Protein AF-A0AAQ3WBQ6-F1 (afdb_monomer)

Structure (mmCIF, N/CA/C/O backbone):
data_AF-A0AAQ3WBQ6-F1
#
_entry.id   AF-A0AAQ3WBQ6-F1
#
loop_
_atom_site.group_PDB
_atom_site.id
_atom_site.type_symbol
_atom_site.label_atom_id
_atom_site.label_alt_id
_atom_site.label_comp_id
_atom_site.label_asym_id
_atom_site.label_entity_id
_atom_site.label_seq_id
_atom_site.pdbx_PDB_ins_code
_atom_site.Cartn_x
_atom_site.Cartn_y
_atom_site.Cartn_z
_atom_site.occupancy
_atom_site.B_iso_or_equiv
_atom_site.auth_seq_id
_atom_site.auth_comp_id
_atom_site.auth_asym_id
_atom_site.auth_atom_id
_atom_site.pdbx_PDB_model_num
ATOM 1 N N . MET A 1 1 ? -18.215 -1.543 2.641 1.00 94.50 1 MET A N 1
ATOM 2 C CA . MET A 1 1 ? -16.820 -1.074 2.636 1.00 94.50 1 MET A CA 1
ATOM 3 C C . MET A 1 1 ? -16.437 -0.696 1.223 1.00 94.50 1 MET A C 1
ATOM 5 O O . MET A 1 1 ? -16.641 -1.504 0.329 1.00 94.50 1 MET A O 1
ATOM 9 N N . ASN A 1 2 ? -15.924 0.516 1.042 1.00 97.50 2 ASN A N 1
ATOM 10 C CA . ASN A 1 2 ? -15.452 1.061 -0.228 1.00 97.50 2 ASN A CA 1
ATOM 11 C C . ASN A 1 2 ? -14.011 1.545 -0.044 1.00 97.50 2 ASN A C 1
ATOM 13 O O . ASN A 1 2 ? -13.658 1.984 1.051 1.00 97.50 2 ASN A O 1
ATOM 17 N N . ILE A 1 3 ? -13.205 1.480 -1.102 1.00 97.50 3 ILE A N 1
ATOM 18 C CA . ILE A 1 3 ? -11.826 1.974 -1.102 1.00 97.50 3 ILE A CA 1
ATOM 19 C C . ILE A 1 3 ? -11.688 2.978 -2.243 1.00 97.50 3 ILE A C 1
ATOM 21 O O . ILE A 1 3 ? -12.132 2.707 -3.358 1.00 97.50 3 ILE A O 1
ATOM 25 N N . SER A 1 4 ? -11.087 4.129 -1.964 1.00 98.00 4 SER A N 1
ATOM 26 C CA . SER A 1 4 ? -10.779 5.156 -2.959 1.00 98.00 4 SER A CA 1
ATOM 27 C C . SER A 1 4 ? -9.328 5.610 -2.829 1.00 98.00 4 SER A C 1
ATOM 29 O O . SER A 1 4 ? -8.715 5.484 -1.770 1.00 98.00 4 SER A O 1
ATOM 31 N N . SER A 1 5 ? -8.755 6.116 -3.917 1.00 98.44 5 SER A N 1
ATOM 32 C CA . SER A 1 5 ? -7.385 6.621 -3.949 1.00 98.44 5 SER A CA 1
ATOM 33 C C . SER A 1 5 ? -7.291 7.773 -4.937 1.00 98.44 5 SER A C 1
ATOM 35 O O . SER A 1 5 ? -7.758 7.657 -6.067 1.00 98.44 5 SER A O 1
ATOM 37 N N . SER A 1 6 ? -6.654 8.868 -4.524 1.00 98.12 6 SER A N 1
ATOM 38 C CA . SER A 1 6 ? -6.290 9.970 -5.420 1.00 98.12 6 SER A CA 1
ATOM 39 C C . SER A 1 6 ? -5.043 9.669 -6.256 1.00 98.12 6 SER A C 1
ATOM 41 O O . SER A 1 6 ? -4.643 10.496 -7.066 1.00 98.12 6 SER A O 1
ATOM 43 N N . ALA A 1 7 ? -4.418 8.499 -6.085 1.00 97.94 7 ALA A N 1
ATOM 44 C CA . ALA A 1 7 ? -3.324 8.061 -6.945 1.00 97.94 7 ALA 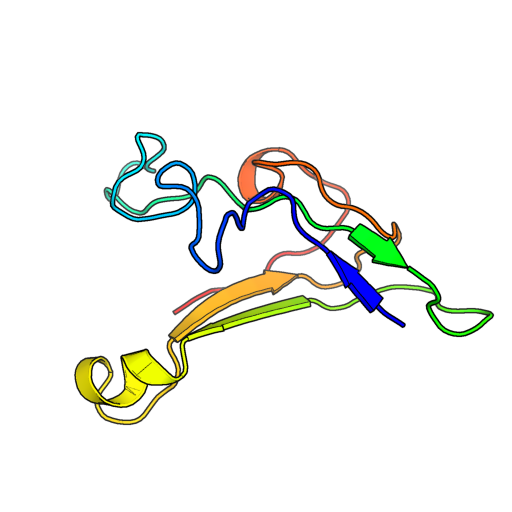A CA 1
ATOM 45 C C . ALA A 1 7 ? -3.790 7.603 -8.327 1.00 97.94 7 ALA A C 1
ATOM 47 O O . ALA A 1 7 ? -2.942 7.398 -9.190 1.00 97.94 7 ALA A O 1
ATOM 48 N N . ILE A 1 8 ? -5.096 7.381 -8.513 1.00 98.00 8 ILE A N 1
ATOM 49 C CA . ILE A 1 8 ? -5.662 6.838 -9.744 1.00 98.00 8 ILE A CA 1
ATOM 50 C C . ILE A 1 8 ? -6.497 7.917 -10.427 1.00 98.00 8 ILE A C 1
ATOM 52 O O . ILE A 1 8 ? -7.531 8.337 -9.910 1.00 98.00 8 ILE A O 1
ATOM 56 N N . GLU A 1 9 ? -6.080 8.311 -11.625 1.00 97.56 9 GLU A N 1
ATOM 57 C CA . GLU A 1 9 ? -6.793 9.259 -12.475 1.00 97.56 9 GLU A CA 1
ATOM 58 C C . GLU A 1 9 ? -7.070 8.620 -13.834 1.00 97.56 9 GLU A C 1
ATOM 60 O O . GLU A 1 9 ? -6.196 8.013 -14.449 1.00 97.56 9 GLU A O 1
ATOM 65 N N . ASN A 1 10 ? -8.315 8.721 -14.311 1.00 96.44 10 ASN A N 1
ATOM 66 C CA . ASN A 1 10 ? -8.749 8.137 -15.588 1.00 96.44 10 ASN A CA 1
ATOM 67 C C . ASN A 1 10 ? -8.420 6.636 -15.744 1.00 96.44 10 ASN A C 1
ATOM 69 O O . ASN A 1 10 ? -8.200 6.158 -16.854 1.00 96.44 10 ASN A O 1
ATOM 73 N N . GLY A 1 11 ? -8.396 5.895 -14.631 1.00 96.62 11 GLY A N 1
ATOM 74 C CA . GLY A 1 11 ? -8.089 4.462 -14.606 1.00 96.62 11 GLY A CA 1
ATOM 75 C C . GLY A 1 11 ? -6.598 4.117 -14.567 1.00 96.62 11 GLY A C 1
ATOM 76 O O . GLY A 1 11 ? -6.270 2.935 -14.604 1.00 96.62 11 GLY A O 1
ATOM 77 N N . TYR A 1 12 ? -5.706 5.105 -14.457 1.00 97.31 12 TYR A N 1
ATOM 78 C CA . TYR A 1 12 ? -4.258 4.902 -14.405 1.00 97.31 12 TYR A CA 1
ATOM 79 C C . TYR A 1 12 ? -3.674 5.412 -13.094 1.00 97.31 12 TYR A C 1
ATOM 81 O O . TYR A 1 12 ? -4.091 6.453 -12.588 1.00 97.31 12 TYR A O 1
ATOM 89 N N . PHE A 1 13 ? -2.675 4.704 -12.568 1.00 97.62 13 PHE A N 1
ATOM 90 C CA . PHE A 1 13 ? -1.838 5.252 -11.506 1.00 97.62 13 PHE A CA 1
ATOM 91 C C . PHE A 1 13 ? -1.046 6.449 -12.034 1.00 97.62 13 PHE A C 1
ATOM 93 O O . PHE A 1 13 ? -0.470 6.388 -13.119 1.00 97.62 13 PHE A O 1
ATOM 100 N N . LEU A 1 14 ? -0.996 7.523 -11.250 1.00 98.19 14 LEU A N 1
ATOM 101 C CA . LEU A 1 14 ? -0.136 8.665 -11.532 1.00 98.19 14 LEU A CA 1
ATOM 102 C C . LEU A 1 14 ? 1.337 8.244 -11.480 1.00 98.19 14 LEU A C 1
ATOM 104 O O . LEU A 1 14 ? 1.743 7.496 -10.584 1.00 98.19 14 LEU A O 1
ATOM 108 N N . ASP A 1 15 ? 2.147 8.794 -12.389 1.00 97.75 15 ASP A N 1
ATOM 109 C CA . ASP A 1 15 ? 3.568 8.446 -12.550 1.00 97.75 15 ASP A CA 1
ATOM 110 C C . ASP A 1 15 ? 4.358 8.524 -11.236 1.00 97.75 15 ASP A C 1
ATOM 112 O O . ASP A 1 15 ? 5.254 7.717 -10.995 1.00 97.75 15 ASP A O 1
ATOM 116 N N . SER A 1 16 ? 3.991 9.446 -10.339 1.00 97.06 16 SER A N 1
ATOM 117 C CA . SER A 1 16 ? 4.627 9.631 -9.031 1.00 97.06 16 SER A CA 1
ATOM 118 C C . SER A 1 16 ? 4.666 8.378 -8.151 1.00 97.06 16 SER A C 1
ATOM 120 O O . SER A 1 16 ? 5.503 8.322 -7.254 1.00 97.06 16 SER A O 1
ATOM 122 N N . TYR A 1 17 ? 3.783 7.403 -8.386 1.00 97.62 17 TYR A N 1
ATOM 123 C CA . TYR A 1 17 ? 3.621 6.206 -7.553 1.00 97.62 17 TYR A CA 1
ATOM 124 C C . TYR A 1 17 ? 4.193 4.928 -8.184 1.00 97.62 17 TYR A C 1
ATOM 126 O O . TYR A 1 17 ? 3.886 3.826 -7.734 1.00 97.62 17 TYR A O 1
ATOM 134 N N . GLY A 1 18 ? 5.011 5.052 -9.231 1.00 95.94 18 GLY A N 1
ATOM 135 C CA . GLY A 1 18 ? 5.584 3.903 -9.929 1.00 95.94 18 GLY A CA 1
ATOM 136 C C . GLY A 1 18 ? 6.952 4.182 -10.544 1.00 95.94 18 GLY A C 1
ATOM 137 O O . GLY A 1 18 ? 7.638 5.140 -10.191 1.00 95.94 18 GLY A O 1
ATOM 138 N N . GLY A 1 19 ? 7.353 3.327 -11.487 1.00 96.00 19 GLY A N 1
ATOM 139 C CA . GLY A 1 19 ? 8.668 3.392 -12.140 1.00 96.00 19 GLY A CA 1
ATOM 140 C C . GLY A 1 19 ? 8.917 4.649 -12.984 1.00 96.00 19 GLY A C 1
ATOM 141 O O . GLY A 1 19 ? 10.065 4.948 -13.290 1.00 96.00 19 GLY A O 1
ATOM 142 N N . HIS A 1 20 ? 7.872 5.405 -13.332 1.00 96.50 20 HIS A N 1
ATOM 143 C CA . HIS A 1 20 ? 7.987 6.704 -14.011 1.00 96.50 20 HIS A CA 1
ATOM 144 C C . HIS A 1 20 ? 8.089 7.892 -13.039 1.00 96.50 20 HIS A C 1
ATOM 146 O O . HIS A 1 20 ? 8.154 9.044 -13.464 1.00 96.50 20 HIS A O 1
ATOM 152 N N . GLY A 1 21 ? 8.089 7.624 -11.731 1.00 95.69 21 GLY A N 1
ATOM 153 C CA . GLY A 1 21 ? 8.188 8.639 -10.695 1.00 95.69 21 GLY A CA 1
ATOM 154 C C . GLY A 1 21 ? 9.606 9.176 -10.527 1.00 95.69 21 GLY A C 1
ATOM 155 O O . GLY A 1 21 ? 10.497 8.968 -11.344 1.00 95.69 21 GLY A O 1
ATOM 156 N N . THR A 1 22 ? 9.829 9.890 -9.425 1.00 96.75 22 THR A N 1
ATOM 157 C CA . THR A 1 22 ? 11.143 10.477 -9.085 1.00 96.75 22 THR A CA 1
ATOM 158 C C . THR A 1 22 ? 11.650 10.060 -7.706 1.00 96.75 22 THR A C 1
ATOM 160 O O . THR A 1 22 ? 12.714 10.492 -7.266 1.00 96.75 22 THR A O 1
ATOM 163 N N . LYS A 1 23 ? 10.875 9.245 -6.990 1.00 97.00 23 LYS A N 1
ATOM 164 C CA . LYS A 1 23 ? 11.104 8.884 -5.592 1.00 97.00 23 LYS A 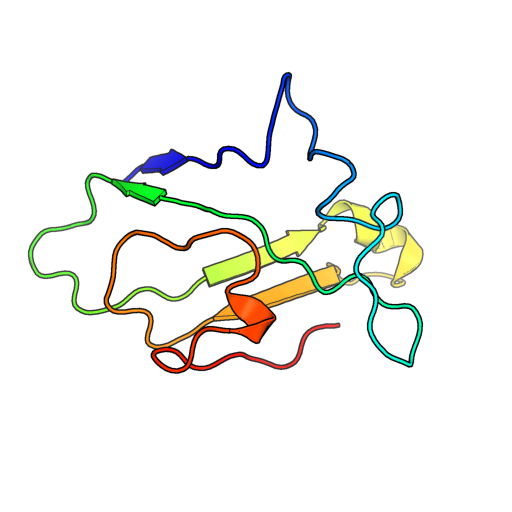CA 1
ATOM 165 C C . LYS A 1 23 ? 11.531 7.427 -5.510 1.00 97.00 23 LYS A C 1
ATOM 167 O O . LYS A 1 23 ? 10.693 6.530 -5.441 1.00 97.00 23 LYS A O 1
ATOM 172 N N . PHE A 1 24 ? 12.842 7.233 -5.530 1.00 97.06 24 PHE A N 1
ATOM 173 C CA . PHE A 1 24 ? 13.482 5.926 -5.516 1.00 97.06 24 PHE A CA 1
ATOM 174 C C . PHE A 1 24 ? 14.365 5.769 -4.277 1.00 97.06 24 PHE A C 1
ATOM 176 O O . PHE A 1 24 ? 14.915 6.756 -3.783 1.00 97.06 24 PHE A O 1
ATOM 183 N N . ASN A 1 25 ? 14.512 4.537 -3.792 1.00 94.50 25 ASN A N 1
ATOM 184 C CA . ASN A 1 25 ? 15.523 4.202 -2.788 1.00 94.50 25 ASN A CA 1
ATOM 185 C C . ASN A 1 25 ? 16.921 4.047 -3.418 1.00 94.50 25 ASN A C 1
ATOM 187 O O . ASN A 1 25 ? 17.095 4.183 -4.631 1.00 94.50 25 ASN A O 1
ATOM 191 N N . GLU A 1 26 ? 17.925 3.724 -2.601 1.00 95.44 26 GLU A N 1
ATOM 192 C CA . GLU A 1 26 ? 19.313 3.524 -3.036 1.00 95.44 26 GLU A CA 1
ATOM 193 C C . GLU A 1 26 ? 19.498 2.409 -4.079 1.00 95.44 26 GLU A C 1
ATOM 195 O O . GLU A 1 26 ? 20.485 2.414 -4.811 1.00 95.44 26 GLU A O 1
ATOM 200 N N . ASN A 1 27 ? 18.534 1.491 -4.189 1.00 94.25 27 ASN A N 1
ATOM 201 C CA . ASN A 1 27 ? 18.528 0.399 -5.162 1.00 94.25 27 ASN A CA 1
ATOM 202 C C . ASN A 1 27 ? 17.733 0.738 -6.435 1.00 94.25 27 ASN A C 1
ATOM 204 O O . ASN A 1 27 ? 17.525 -0.132 -7.277 1.00 94.25 27 ASN A O 1
ATOM 208 N N . GLY A 1 28 ? 17.263 1.981 -6.581 1.00 95.06 28 GLY A N 1
ATOM 209 C CA . GLY A 1 28 ? 16.466 2.409 -7.731 1.00 95.06 28 GLY A CA 1
ATOM 210 C C . GLY A 1 28 ? 15.020 1.905 -7.715 1.00 95.06 28 GLY A C 1
ATOM 211 O O . GLY A 1 28 ? 14.341 1.994 -8.735 1.00 95.06 28 GLY A O 1
ATOM 212 N N . MET A 1 29 ? 14.526 1.393 -6.584 1.00 94.75 29 MET A N 1
ATOM 213 C CA . MET A 1 29 ? 13.142 0.933 -6.458 1.00 94.75 29 MET A CA 1
ATOM 214 C C . MET A 1 29 ? 12.221 2.099 -6.092 1.00 94.75 29 MET A C 1
ATOM 216 O O . MET A 1 29 ? 12.558 2.850 -5.174 1.00 94.75 29 MET A O 1
ATOM 220 N N . PRO A 1 30 ? 11.067 2.272 -6.765 1.00 96.88 30 PRO A N 1
ATOM 221 C CA . PRO A 1 30 ? 10.117 3.323 -6.421 1.00 96.88 30 PRO A CA 1
ATOM 222 C C . PRO A 1 30 ? 9.484 3.030 -5.057 1.00 96.88 30 PRO A C 1
ATOM 224 O O . PRO A 1 30 ? 8.948 1.945 -4.839 1.00 96.88 30 PRO A O 1
ATOM 227 N N . THR A 1 31 ? 9.545 3.990 -4.132 1.00 96.75 31 THR A N 1
ATOM 228 C CA . THR A 1 31 ? 9.080 3.797 -2.743 1.00 96.75 31 THR A CA 1
ATOM 229 C C . THR A 1 31 ? 7.965 4.745 -2.310 1.00 96.75 31 THR A C 1
ATOM 231 O O . THR A 1 31 ? 7.437 4.597 -1.209 1.00 96.75 31 THR A O 1
ATOM 234 N N . TYR A 1 32 ? 7.562 5.693 -3.159 1.00 98.00 32 TYR A N 1
ATOM 235 C CA . TYR A 1 32 ? 6.501 6.655 -2.849 1.00 98.00 32 TYR A CA 1
ATOM 236 C C . TYR A 1 32 ? 5.124 5.989 -2.912 1.00 98.00 32 TYR A C 1
ATOM 238 O O . TYR A 1 32 ? 4.573 5.776 -3.990 1.00 98.00 32 TYR A O 1
ATOM 246 N N . SER A 1 33 ? 4.582 5.623 -1.749 1.00 98.25 33 SER A N 1
ATOM 247 C CA . SER A 1 33 ? 3.325 4.877 -1.659 1.00 98.25 33 SER A CA 1
ATOM 248 C C . SER A 1 33 ? 2.094 5.720 -1.987 1.00 98.25 33 SER A C 1
ATOM 250 O O . SER A 1 33 ? 2.052 6.924 -1.718 1.00 98.25 33 SER A O 1
ATOM 252 N N . ILE A 1 34 ? 1.063 5.056 -2.513 1.00 98.44 34 ILE A N 1
ATOM 253 C CA . ILE A 1 34 ? -0.229 5.668 -2.831 1.00 98.44 34 ILE A CA 1
ATOM 254 C C . ILE A 1 34 ? -0.991 6.087 -1.561 1.00 98.44 34 ILE A C 1
ATOM 256 O O . ILE A 1 34 ? -0.971 5.349 -0.573 1.00 98.44 34 ILE A O 1
ATOM 260 N N . PRO A 1 35 ? -1.714 7.222 -1.574 1.00 98.50 35 PRO A N 1
ATOM 261 C CA . PRO A 1 35 ? -2.769 7.481 -0.604 1.00 98.50 35 PRO A CA 1
ATOM 262 C C . PRO A 1 35 ? -3.969 6.569 -0.864 1.00 98.50 35 PRO A C 1
ATOM 264 O O . PRO A 1 35 ? -4.278 6.255 -2.014 1.00 98.50 35 PRO A O 1
ATOM 267 N N . PHE A 1 36 ? -4.712 6.206 0.173 1.00 98.62 36 PHE A N 1
ATOM 268 C CA . PHE A 1 36 ? -6.036 5.608 0.009 1.00 98.62 36 PHE A CA 1
ATOM 269 C C . PHE A 1 36 ? -6.923 5.894 1.213 1.00 98.62 36 PHE A C 1
ATOM 271 O O . PHE A 1 36 ? -6.445 6.160 2.312 1.00 98.62 36 PHE A O 1
ATOM 278 N N . LYS A 1 37 ? -8.232 5.790 1.007 1.00 98.62 37 LYS A N 1
ATOM 279 C CA . LYS A 1 37 ? -9.245 5.912 2.049 1.00 98.62 37 LYS A CA 1
ATOM 280 C C . LYS A 1 37 ? -10.160 4.697 2.032 1.00 98.62 37 LYS A C 1
ATOM 282 O O . LYS A 1 37 ? -10.553 4.223 0.969 1.00 98.62 37 LYS A O 1
ATOM 287 N N . ILE A 1 38 ? -10.499 4.216 3.220 1.00 98.56 38 ILE A N 1
ATOM 288 C CA . ILE A 1 38 ? -11.444 3.139 3.482 1.00 98.56 38 ILE A CA 1
ATOM 289 C C . ILE A 1 38 ? -12.698 3.764 4.088 1.00 98.56 38 ILE A C 1
ATOM 291 O O . ILE A 1 38 ? -12.649 4.461 5.097 1.00 98.56 38 ILE A O 1
ATOM 295 N N . GLU A 1 39 ? -13.847 3.490 3.489 1.00 98.44 39 GLU A N 1
ATOM 296 C CA . GLU A 1 39 ? -15.132 4.014 3.945 1.00 98.44 39 GLU A CA 1
ATOM 297 C C . GLU A 1 39 ? -16.125 2.876 4.161 1.00 98.44 39 GLU A C 1
ATOM 299 O O . GLU A 1 39 ? -16.048 1.825 3.519 1.00 98.44 39 GLU A O 1
ATOM 304 N N . ASN A 1 40 ? -17.097 3.078 5.053 1.00 98.00 40 ASN A N 1
ATOM 305 C CA . ASN A 1 40 ? -18.159 2.104 5.331 1.00 98.00 40 ASN A CA 1
ATOM 306 C C . ASN A 1 40 ? -17.615 0.715 5.723 1.00 98.00 40 ASN A C 1
ATOM 308 O O . ASN A 1 40 ? -18.111 -0.315 5.245 1.00 98.00 40 ASN A O 1
ATOM 312 N N . ALA A 1 41 ? -16.543 0.685 6.519 1.00 97.94 41 ALA A N 1
ATOM 313 C CA . ALA A 1 41 ? -16.066 -0.541 7.148 1.00 97.94 41 ALA A CA 1
ATOM 314 C C . ALA A 1 41 ? -17.126 -1.079 8.130 1.00 97.94 41 ALA A C 1
ATOM 316 O O . ALA A 1 41 ? -17.922 -0.289 8.648 1.00 97.94 41 ALA A O 1
ATOM 317 N N . PRO A 1 42 ? -17.168 -2.399 8.388 1.00 98.06 42 PRO A N 1
ATOM 318 C CA . PRO A 1 42 ? -18.074 -2.971 9.377 1.00 98.06 42 PRO A CA 1
ATOM 319 C C . PRO A 1 42 ? -17.971 -2.284 10.742 1.00 98.06 42 PRO A C 1
ATOM 321 O O . PRO A 1 42 ? -16.889 -1.855 11.161 1.00 98.06 42 PRO A O 1
ATOM 324 N N . GLU A 1 43 ? -19.091 -2.223 11.461 1.00 97.25 43 GLU A N 1
ATOM 325 C CA . GLU A 1 43 ? -19.101 -1.733 12.836 1.00 97.25 43 GLU A CA 1
ATOM 326 C C . GLU A 1 43 ? -18.129 -2.560 13.690 1.00 97.25 43 GLU A C 1
ATOM 328 O O . GLU A 1 43 ? -17.983 -3.767 13.499 1.00 97.25 43 GLU A O 1
ATOM 333 N N . ASN A 1 44 ? -17.452 -1.910 14.636 1.00 97.38 44 ASN A N 1
ATOM 334 C CA . ASN A 1 44 ? -16.453 -2.524 15.515 1.00 97.38 44 ASN A CA 1
ATOM 335 C C . ASN A 1 44 ? -15.165 -3.025 14.835 1.00 97.38 44 ASN A C 1
ATOM 337 O O . ASN A 1 44 ? -14.365 -3.671 15.517 1.00 97.38 44 ASN A O 1
ATOM 341 N N . THR A 1 45 ? -14.909 -2.689 13.562 1.00 98.25 45 THR A N 1
ATOM 342 C CA . THR A 1 45 ? -13.588 -2.888 12.932 1.00 98.25 45 THR A CA 1
ATOM 343 C C . THR A 1 45 ? -12.484 -2.292 13.811 1.00 98.25 45 THR A C 1
ATOM 345 O O . THR A 1 45 ? -12.570 -1.134 14.218 1.00 98.25 45 THR A O 1
ATOM 348 N N . LYS A 1 46 ? -11.465 -3.094 14.141 1.00 98.38 46 LYS A N 1
ATOM 349 C CA . LYS A 1 46 ? -10.362 -2.689 15.036 1.00 98.38 46 LYS A CA 1
ATOM 350 C C . LYS A 1 46 ? -9.088 -2.321 14.293 1.00 98.38 46 LYS A C 1
ATOM 352 O O . LYS A 1 46 ? -8.357 -1.446 14.742 1.00 98.38 46 LYS A O 1
ATOM 357 N N . SER A 1 47 ? -8.837 -2.988 13.179 1.00 98.38 47 SER A N 1
ATOM 358 C CA . SER A 1 47 ? -7.685 -2.750 12.325 1.00 98.38 47 SER A CA 1
ATOM 359 C C . SER A 1 47 ? -7.961 -3.258 10.913 1.00 98.38 47 SER A C 1
ATOM 361 O O . SER A 1 47 ? -8.916 -4.003 10.674 1.00 98.38 47 SER A O 1
ATOM 363 N N . TYR A 1 48 ? -7.102 -2.845 9.991 1.00 98.56 48 TYR A N 1
ATOM 364 C CA . TYR A 1 48 ? -7.080 -3.251 8.600 1.00 98.56 48 TYR A CA 1
ATOM 365 C C . TYR A 1 48 ? -5.738 -3.913 8.282 1.00 98.56 48 TYR A C 1
ATOM 367 O O . TYR A 1 48 ? -4.690 -3.540 8.815 1.00 98.56 48 TYR A O 1
ATOM 375 N N . ALA A 1 49 ? -5.784 -4.879 7.371 1.00 98.19 49 ALA A N 1
ATOM 376 C CA . ALA A 1 49 ? -4.620 -5.365 6.649 1.00 98.19 49 ALA A CA 1
ATOM 377 C C . ALA A 1 49 ? -4.793 -4.995 5.174 1.00 98.19 49 ALA A C 1
ATOM 379 O O . ALA A 1 49 ? -5.911 -5.030 4.654 1.00 98.19 49 ALA A O 1
ATOM 380 N N . VAL A 1 50 ? -3.700 -4.623 4.511 1.00 98.12 50 VAL A N 1
ATOM 381 C CA . VAL A 1 50 ? -3.718 -4.152 3.121 1.00 98.12 50 VAL A CA 1
ATOM 382 C C . VAL A 1 50 ? -2.665 -4.899 2.323 1.00 98.12 50 VAL A C 1
ATOM 384 O O . VAL A 1 50 ? -1.540 -5.072 2.785 1.00 98.12 50 VAL A O 1
ATOM 387 N N . ILE A 1 51 ? -3.039 -5.330 1.120 1.00 98.06 51 ILE A N 1
ATOM 388 C CA . ILE A 1 51 ? -2.128 -5.915 0.140 1.00 98.06 51 ILE A CA 1
ATOM 389 C C . ILE A 1 51 ? -2.366 -5.199 -1.185 1.00 98.06 51 ILE A C 1
ATOM 391 O O . ILE A 1 51 ? -3.477 -5.228 -1.715 1.00 98.06 51 ILE A O 1
ATOM 395 N N . LEU A 1 52 ? -1.318 -4.579 -1.721 1.00 97.69 52 LEU A N 1
ATOM 396 C CA . LEU A 1 52 ? -1.264 -4.130 -3.108 1.00 97.69 52 LEU A CA 1
ATOM 397 C C . LEU A 1 52 ? -0.451 -5.158 -3.893 1.00 97.69 52 LEU A C 1
ATOM 399 O O . LEU A 1 52 ? 0.715 -5.390 -3.571 1.00 97.69 52 LEU A O 1
ATOM 403 N N . TYR A 1 53 ? -1.059 -5.785 -4.896 1.00 97.19 53 TYR A N 1
ATOM 404 C CA . TYR A 1 53 ? -0.416 -6.814 -5.707 1.00 97.19 53 TYR A CA 1
ATOM 405 C C . TYR A 1 53 ? -0.809 -6.690 -7.179 1.00 97.19 53 TYR A C 1
ATOM 407 O O . TYR A 1 53 ? -1.894 -6.207 -7.498 1.00 97.19 53 TYR A O 1
ATOM 415 N N . ASP A 1 54 ? 0.088 -7.139 -8.050 1.00 97.19 54 ASP A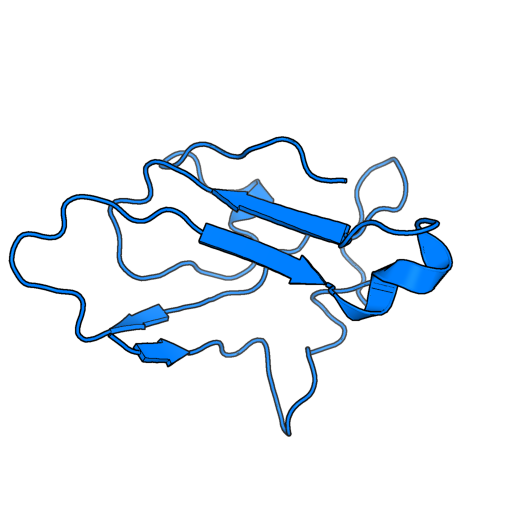 N 1
ATOM 416 C CA . ASP A 1 54 ? -0.080 -7.176 -9.496 1.00 97.19 54 ASP A CA 1
ATOM 417 C C . ASP A 1 54 ? -0.185 -8.634 -9.962 1.00 97.19 54 ASP A C 1
ATOM 419 O O . ASP A 1 54 ? 0.745 -9.433 -9.814 1.00 97.19 54 ASP A O 1
ATOM 423 N N . ILE A 1 55 ? -1.354 -8.990 -10.497 1.00 96.19 55 ILE A N 1
ATOM 424 C CA . ILE A 1 55 ? -1.614 -10.313 -11.068 1.00 96.19 55 ILE A CA 1
ATOM 425 C C . ILE A 1 55 ? -1.076 -10.442 -12.499 1.00 96.19 55 ILE A C 1
ATOM 427 O O . ILE A 1 55 ? -0.774 -11.551 -12.932 1.00 96.19 55 ILE A O 1
ATOM 431 N N . ASP A 1 56 ? -0.895 -9.334 -13.216 1.00 96.31 56 ASP A N 1
ATOM 432 C CA . ASP A 1 56 ? -0.396 -9.320 -14.592 1.00 96.31 56 ASP A CA 1
ATOM 433 C C . ASP A 1 56 ? 1.119 -9.583 -14.643 1.00 96.31 56 ASP A C 1
ATOM 435 O O . ASP A 1 56 ? 1.643 -10.089 -15.641 1.00 96.31 56 ASP A O 1
ATOM 439 N N . ALA A 1 57 ? 1.820 -9.381 -13.523 1.00 96.50 57 ALA A N 1
ATOM 440 C CA . ALA A 1 57 ? 3.219 -9.768 -13.345 1.00 96.50 57 ALA A CA 1
ATOM 441 C C . ALA A 1 57 ? 3.480 -11.283 -13.483 1.00 96.50 57 ALA A C 1
ATOM 443 O O . ALA A 1 57 ? 4.635 -11.692 -13.607 1.00 96.50 57 ALA A O 1
ATOM 444 N N . PHE A 1 58 ? 2.440 -12.126 -13.508 1.00 94.19 58 PHE A N 1
ATOM 445 C CA . PHE A 1 58 ? 2.540 -13.591 -13.543 1.00 94.19 58 PHE A CA 1
ATOM 446 C C . PHE A 1 58 ? 3.504 -14.130 -14.612 1.00 94.19 58 PHE A C 1
ATOM 448 O O . PHE A 1 58 ? 4.257 -15.075 -14.364 1.00 94.19 58 PHE A O 1
ATOM 455 N N . ALA A 1 59 ? 3.511 -13.531 -15.807 1.00 94.12 59 ALA A N 1
ATOM 456 C CA . ALA A 1 59 ? 4.415 -13.933 -16.884 1.00 94.12 59 ALA A CA 1
ATOM 457 C C . ALA A 1 59 ? 5.883 -13.581 -16.577 1.00 94.12 59 ALA A C 1
ATOM 459 O O . ALA A 1 59 ? 6.780 -14.386 -16.834 1.00 94.12 59 ALA A O 1
ATOM 460 N N . ALA A 1 60 ? 6.131 -12.403 -15.999 1.00 92.94 60 ALA A N 1
ATOM 461 C CA . ALA A 1 60 ? 7.470 -11.914 -15.671 1.00 92.94 60 ALA A CA 1
ATOM 462 C C . ALA A 1 60 ? 8.098 -12.678 -14.493 1.00 92.94 60 ALA A C 1
ATOM 464 O O . ALA A 1 60 ? 9.301 -12.937 -14.476 1.00 92.94 60 ALA A O 1
ATOM 465 N N . THR A 1 61 ? 7.277 -13.095 -13.533 1.00 93.75 61 THR A N 1
ATOM 466 C CA . THR A 1 61 ? 7.689 -13.801 -12.309 1.00 93.75 61 THR A CA 1
ATOM 467 C C . THR A 1 61 ? 7.715 -15.321 -12.449 1.00 93.75 61 THR A C 1
ATOM 469 O O . THR A 1 61 ? 8.036 -16.021 -11.489 1.00 93.75 61 THR A O 1
ATOM 472 N N . LYS A 1 62 ? 7.381 -15.854 -13.633 1.00 93.31 62 LYS A N 1
ATOM 473 C CA . LYS A 1 62 ? 7.261 -17.299 -13.899 1.00 93.31 62 LYS A CA 1
ATOM 474 C C . LYS A 1 62 ? 6.216 -17.990 -13.013 1.00 93.31 62 LYS A C 1
ATOM 476 O O . LYS A 1 62 ? 6.421 -19.126 -12.588 1.00 93.31 62 LYS A O 1
ATOM 481 N N . GLY A 1 63 ? 5.087 -17.325 -12.786 1.00 93.50 63 GLY A N 1
ATOM 482 C CA . GLY A 1 63 ? 3.899 -17.945 -12.202 1.00 93.5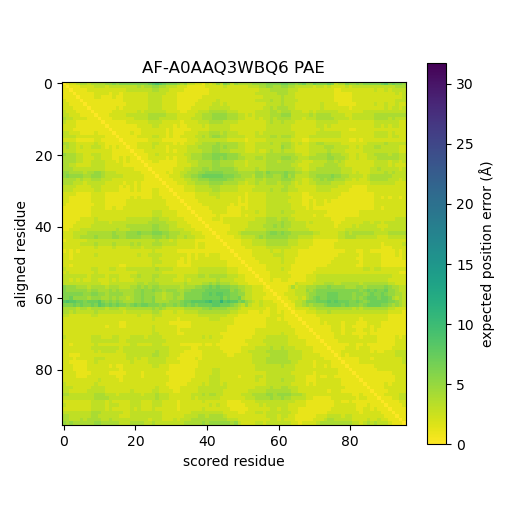0 63 GLY A CA 1
ATOM 483 C C . GLY A 1 63 ? 3.457 -17.417 -10.840 1.00 93.50 63 GLY A C 1
ATOM 484 O O . GLY A 1 63 ? 2.684 -18.097 -10.168 1.00 93.50 63 GLY A O 1
ATOM 485 N N . PHE A 1 64 ? 3.918 -16.235 -10.423 1.00 95.75 64 PHE A N 1
ATOM 486 C CA . PHE A 1 64 ? 3.537 -15.635 -9.138 1.00 95.75 64 PHE A CA 1
ATOM 487 C C . PHE A 1 64 ? 3.013 -14.197 -9.302 1.00 95.75 64 PHE A C 1
ATOM 489 O O . PHE A 1 64 ? 3.570 -13.431 -10.085 1.00 95.75 64 PHE A O 1
ATOM 496 N N . PRO A 1 65 ? 1.965 -13.772 -8.581 1.00 96.31 65 PRO A N 1
ATOM 497 C CA . PRO A 1 65 ? 1.639 -12.351 -8.518 1.00 96.31 65 PRO A CA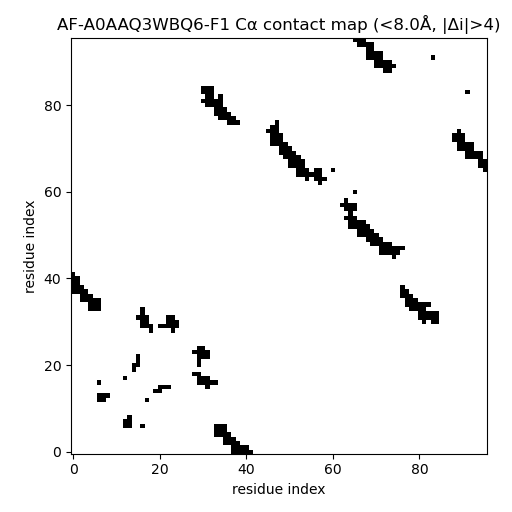 1
ATOM 498 C C . PRO A 1 65 ? 2.792 -11.586 -7.858 1.00 96.31 65 PRO A C 1
ATOM 500 O O . PRO A 1 65 ? 3.463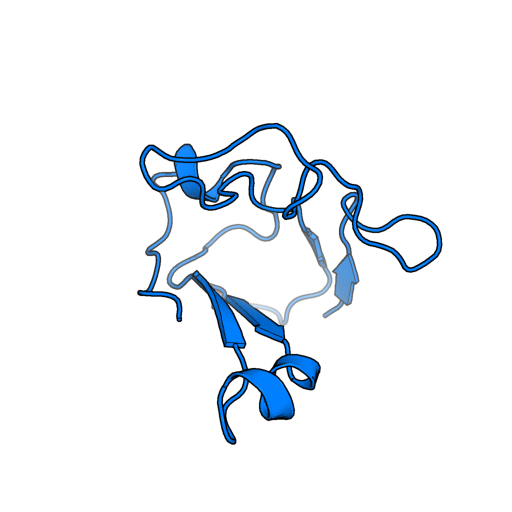 -12.115 -6.969 1.00 96.31 65 PRO A O 1
ATOM 503 N N . TRP A 1 66 ? 3.010 -10.341 -8.272 1.00 96.94 66 TRP A N 1
ATOM 504 C CA . TRP A 1 66 ? 3.986 -9.474 -7.623 1.00 96.94 66 TRP A CA 1
ATOM 505 C C . TRP A 1 66 ? 3.335 -8.760 -6.446 1.00 96.94 66 TRP A C 1
ATOM 507 O O . TRP A 1 66 ? 2.343 -8.053 -6.616 1.00 96.94 66 TRP A O 1
ATOM 517 N N . ILE A 1 67 ? 3.871 -8.924 -5.239 1.00 97.69 67 ILE A N 1
ATOM 518 C CA . ILE A 1 67 ? 3.388 -8.192 -4.068 1.00 97.69 67 ILE A CA 1
ATOM 519 C C . ILE A 1 67 ? 4.131 -6.859 -4.022 1.00 97.69 67 ILE A C 1
ATOM 521 O O . ILE A 1 67 ? 5.333 -6.843 -3.790 1.00 97.69 67 ILE A O 1
ATOM 525 N N . HIS A 1 68 ? 3.431 -5.743 -4.224 1.00 97.31 68 HIS A N 1
ATOM 526 C CA . HIS A 1 68 ? 4.025 -4.403 -4.179 1.00 97.31 68 HIS A CA 1
ATOM 527 C C . HIS A 1 68 ? 4.141 -3.867 -2.753 1.00 97.31 68 HIS A C 1
ATOM 529 O O . HIS A 1 68 ? 5.147 -3.246 -2.405 1.00 97.31 68 HIS A O 1
ATOM 535 N N . TRP A 1 69 ? 3.113 -4.085 -1.927 1.00 98.06 69 TRP A N 1
ATOM 536 C CA . TRP A 1 69 ? 3.073 -3.552 -0.567 1.00 98.06 69 TRP A CA 1
ATOM 537 C C . TRP A 1 69 ? 2.158 -4.370 0.343 1.00 98.06 69 TRP A C 1
ATOM 539 O O . TRP A 1 69 ? 1.081 -4.795 -0.078 1.00 98.06 69 TRP A O 1
ATOM 549 N N . VAL A 1 70 ? 2.582 -4.567 1.593 1.00 98.50 70 VAL A N 1
ATOM 550 C CA . VAL A 1 70 ? 1.835 -5.291 2.628 1.00 98.50 70 VAL A CA 1
ATOM 551 C C . VAL A 1 70 ? 1.830 -4.463 3.902 1.00 98.50 70 VAL A C 1
ATOM 553 O O . VAL A 1 70 ? 2.892 -4.051 4.366 1.00 98.50 70 VAL A O 1
ATOM 556 N N . ILE A 1 71 ? 0.649 -4.265 4.481 1.00 98.50 71 ILE A N 1
ATOM 557 C CA . ILE A 1 71 ? 0.454 -3.573 5.757 1.00 98.50 71 ILE A CA 1
ATOM 558 C C . ILE A 1 71 ? -0.367 -4.458 6.697 1.00 98.50 71 ILE A C 1
ATOM 560 O O . ILE A 1 71 ? -1.372 -5.041 6.279 1.00 98.50 71 ILE A O 1
ATOM 564 N N . SER A 1 72 ? 0.010 -4.496 7.973 1.00 98.44 72 SER A N 1
ATOM 565 C CA . SER A 1 72 ? -0.827 -4.976 9.076 1.00 98.44 72 SER A CA 1
ATOM 566 C C . SER A 1 72 ? -0.956 -3.917 10.169 1.00 98.44 72 SER A C 1
ATOM 568 O O . SER A 1 72 ? -0.215 -2.937 10.198 1.00 98.44 72 SER A O 1
ATOM 570 N N . ASP A 1 73 ? -1.908 -4.123 11.079 1.00 98.31 73 ASP A N 1
ATOM 571 C CA . ASP A 1 73 ? -2.109 -3.290 12.274 1.00 98.31 73 ASP A CA 1
ATOM 572 C C . ASP A 1 73 ? -2.511 -1.832 11.987 1.00 98.31 73 ASP A C 1
ATOM 574 O O . ASP A 1 73 ? -2.441 -0.978 12.867 1.00 98.31 73 ASP A O 1
ATOM 578 N N . LEU A 1 74 ? -3.009 -1.541 10.780 1.00 98.56 74 LEU A N 1
ATOM 579 C CA . LEU A 1 74 ? -3.502 -0.212 10.430 1.00 98.56 74 LEU A CA 1
ATOM 580 C C . LEU A 1 74 ? -4.815 0.066 11.173 1.00 98.56 74 LEU A C 1
ATOM 582 O O . LEU A 1 74 ? -5.835 -0.554 10.887 1.00 98.56 74 LEU A O 1
ATOM 586 N N . THR A 1 75 ? -4.815 0.996 12.126 1.00 98.38 75 THR A N 1
ATOM 587 C CA . THR A 1 75 ? -6.002 1.302 12.956 1.00 98.38 75 THR A CA 1
ATOM 588 C C . THR A 1 75 ? -6.845 2.464 12.430 1.00 98.38 75 THR A C 1
ATOM 590 O O . THR A 1 75 ? -7.998 2.632 12.826 1.00 98.38 75 THR A O 1
ATOM 593 N N . ARG A 1 76 ? -6.298 3.251 11.501 1.00 97.94 76 ARG A N 1
ATOM 594 C CA . ARG A 1 76 ? -6.987 4.350 10.817 1.00 97.94 76 ARG A CA 1
ATOM 595 C C . ARG A 1 76 ? -7.513 3.924 9.452 1.00 97.94 76 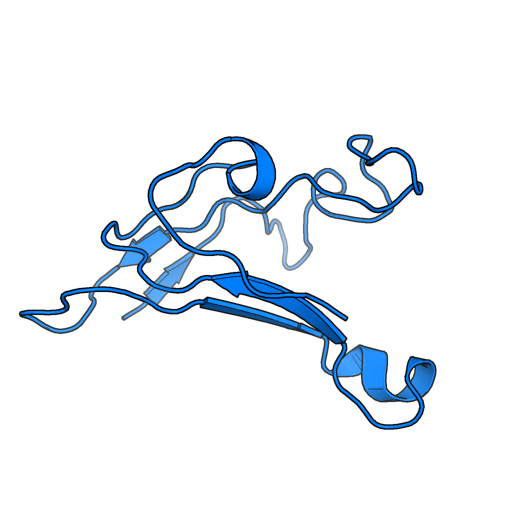ARG A C 1
ATOM 597 O O . ARG A 1 76 ? -7.007 2.999 8.831 1.00 97.94 76 ARG A O 1
ATOM 604 N N . ALA A 1 77 ? -8.544 4.616 8.985 1.00 97.81 77 ALA A N 1
ATOM 605 C CA . ALA A 1 77 ? -9.227 4.301 7.733 1.00 97.81 77 ALA A CA 1
ATOM 606 C C . ALA A 1 77 ? -8.695 5.111 6.535 1.00 97.81 77 ALA A C 1
ATOM 608 O O . ALA A 1 77 ? -9.364 5.210 5.513 1.00 97.81 77 ALA A O 1
ATOM 609 N N . GLU A 1 78 ? -7.516 5.718 6.650 1.00 98.12 78 GLU A N 1
ATOM 610 C CA . GLU A 1 78 ? -6.894 6.482 5.569 1.00 98.12 78 GLU A CA 1
ATOM 611 C C . GLU A 1 78 ? -5.370 6.479 5.684 1.00 98.12 78 GLU A C 1
ATOM 613 O O . GLU A 1 78 ? -4.823 6.526 6.791 1.00 98.12 78 GLU A O 1
ATOM 618 N N . LEU A 1 79 ? -4.706 6.450 4.529 1.00 98.19 79 LEU A N 1
ATOM 619 C CA . LEU A 1 79 ? -3.284 6.722 4.365 1.00 98.19 79 LEU A CA 1
ATOM 620 C C . LEU A 1 79 ? -3.083 7.898 3.405 1.00 98.19 79 LEU A C 1
ATOM 622 O O . LEU A 1 79 ? -3.734 8.000 2.363 1.00 98.19 79 LEU A O 1
ATOM 626 N N . SER A 1 80 ? -2.139 8.762 3.751 1.00 98.44 80 SER A N 1
ATOM 627 C CA . SER A 1 80 ? -1.579 9.792 2.887 1.00 98.44 80 SER A CA 1
ATOM 628 C C . SER A 1 80 ? -0.505 9.210 1.963 1.00 98.44 80 SER A C 1
ATOM 630 O O . SER A 1 80 ? 0.032 8.122 2.180 1.00 98.44 80 SER A O 1
ATOM 632 N N . ALA A 1 81 ? -0.166 9.962 0.917 1.00 98.19 81 ALA A N 1
ATOM 633 C CA . ALA A 1 81 ? 0.943 9.612 0.041 1.00 98.19 81 ALA A CA 1
ATOM 634 C C . ALA A 1 81 ? 2.253 9.505 0.842 1.00 98.19 81 ALA A C 1
ATOM 636 O O . ALA A 1 81 ? 2.462 10.265 1.788 1.00 98.19 81 ALA A O 1
ATOM 637 N N . ASN A 1 82 ? 3.154 8.615 0.417 1.00 98.19 82 ASN A N 1
ATOM 638 C CA . ASN A 1 82 ? 4.479 8.385 1.016 1.00 98.19 82 ASN A CA 1
ATOM 639 C C . ASN A 1 82 ? 4.513 7.745 2.412 1.00 98.19 82 ASN A C 1
ATOM 641 O O . ASN A 1 82 ? 5.584 7.650 3.015 1.00 98.19 82 ASN A O 1
ATOM 645 N N . GLU A 1 83 ? 3.381 7.304 2.950 1.00 98.25 83 GLU A N 1
ATOM 646 C CA . GLU A 1 83 ? 3.353 6.744 4.299 1.00 98.25 83 GLU A CA 1
ATOM 647 C C . GLU A 1 83 ? 4.051 5.390 4.454 1.00 98.25 83 GLU A C 1
ATOM 649 O O . GLU A 1 83 ? 4.386 5.035 5.577 1.00 98.25 83 GLU A O 1
ATOM 654 N N . SER A 1 84 ? 4.421 4.695 3.371 1.00 97.44 84 SER A N 1
ATOM 655 C CA . SER A 1 84 ? 5.394 3.589 3.459 1.00 97.44 84 SER A CA 1
ATOM 656 C C . SER A 1 84 ? 6.747 4.023 4.035 1.00 97.44 84 SER A C 1
ATOM 658 O O . SE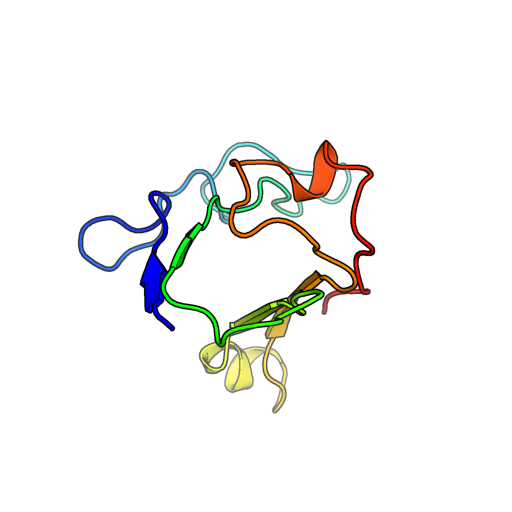R A 1 84 ? 7.461 3.200 4.603 1.00 97.44 84 SER A O 1
ATOM 660 N N . GLN A 1 85 ? 7.118 5.297 3.875 1.00 97.50 85 GLN A N 1
ATOM 661 C CA . GLN A 1 85 ? 8.400 5.848 4.316 1.00 97.50 85 GLN A CA 1
ATOM 662 C C . GLN A 1 85 ? 8.283 6.647 5.616 1.00 97.50 85 GLN A C 1
ATOM 664 O O . GLN A 1 85 ? 9.256 6.749 6.359 1.00 97.50 85 GLN A O 1
ATOM 669 N N . THR A 1 86 ? 7.127 7.267 5.872 1.00 98.00 86 THR A N 1
ATOM 670 C CA . THR A 1 86 ? 6.981 8.255 6.955 1.00 98.00 86 THR A CA 1
ATOM 671 C C . THR A 1 86 ? 6.130 7.790 8.125 1.00 98.00 86 THR A C 1
ATOM 673 O O . THR A 1 86 ? 6.258 8.356 9.210 1.00 98.00 86 THR A O 1
ATOM 676 N N . ALA A 1 87 ? 5.237 6.820 7.926 1.00 97.75 87 ALA A N 1
ATOM 677 C CA . ALA A 1 87 ? 4.361 6.362 8.992 1.00 97.75 87 ALA A CA 1
ATOM 678 C C . ALA A 1 87 ? 5.079 5.386 9.927 1.00 97.75 87 ALA A C 1
ATOM 680 O O . ALA A 1 87 ? 5.950 4.619 9.518 1.00 97.75 87 ALA A O 1
ATOM 681 N N . LEU A 1 88 ? 4.693 5.432 11.201 1.00 97.44 88 LEU A N 1
ATOM 682 C CA . LEU A 1 88 ? 5.271 4.627 12.283 1.00 97.44 88 LEU A CA 1
ATOM 683 C C . LEU A 1 88 ? 4.191 3.855 13.062 1.00 97.44 88 LEU A C 1
ATOM 685 O O . LEU A 1 88 ? 4.495 3.216 14.065 1.00 97.44 88 LEU A O 1
ATOM 689 N N . ASP A 1 89 ? 2.928 3.959 12.640 1.00 97.81 89 ASP A N 1
ATOM 690 C CA . ASP A 1 89 ? 1.742 3.496 13.367 1.00 97.81 89 ASP A CA 1
ATOM 691 C C . ASP A 1 89 ? 1.152 2.180 12.832 1.00 97.81 89 ASP A C 1
ATOM 693 O O . ASP A 1 89 ? 0.114 1.735 13.318 1.00 97.81 89 ASP A O 1
ATOM 697 N N . PHE A 1 90 ? 1.808 1.548 11.857 1.00 98.25 90 PHE A N 1
ATOM 698 C CA . PHE A 1 90 ? 1.442 0.241 11.312 1.00 98.25 90 PHE A CA 1
ATOM 699 C C . PHE A 1 90 ? 2.686 -0.575 10.947 1.00 98.25 90 PHE A C 1
ATOM 701 O O . PHE A 1 90 ? 3.783 -0.039 10.777 1.00 98.25 90 PHE A O 1
ATOM 708 N N . THR A 1 91 ? 2.513 -1.885 10.800 1.00 98.50 91 THR A N 1
ATOM 709 C CA . THR A 1 91 ? 3.598 -2.807 10.445 1.00 98.50 91 THR A CA 1
ATOM 710 C C . THR A 1 91 ? 3.610 -3.030 8.934 1.00 98.50 91 THR A C 1
ATOM 712 O O . THR A 1 91 ? 2.556 -3.185 8.319 1.00 98.50 91 THR A O 1
ATOM 715 N N . GLN A 1 92 ? 4.797 -3.078 8.325 1.00 98.44 92 GLN A N 1
ATOM 716 C CA . GLN A 1 92 ? 4.967 -3.370 6.898 1.00 98.44 92 GLN A CA 1
ATOM 717 C C . GLN A 1 92 ? 5.575 -4.759 6.695 1.00 98.44 92 GLN A C 1
ATOM 719 O O . GLN A 1 92 ? 6.527 -5.136 7.379 1.00 98.44 92 GLN A O 1
ATOM 724 N N . GLY A 1 93 ? 5.018 -5.522 5.756 1.00 97.50 93 GLY A N 1
ATOM 725 C CA . GLY A 1 93 ? 5.566 -6.814 5.344 1.00 97.50 93 GLY A CA 1
ATOM 726 C C . GLY A 1 93 ? 6.662 -6.678 4.284 1.00 97.50 93 GLY A C 1
ATOM 727 O O . GLY A 1 93 ? 6.810 -5.634 3.650 1.00 97.50 93 GLY A O 1
ATOM 728 N N . ILE A 1 94 ? 7.407 -7.764 4.067 1.00 96.44 94 ILE A N 1
ATOM 729 C CA . ILE A 1 94 ? 8.367 -7.874 2.961 1.00 96.44 94 ILE A CA 1
ATOM 730 C C . ILE A 1 94 ? 7.581 -8.013 1.648 1.00 96.44 94 ILE A C 1
ATOM 732 O O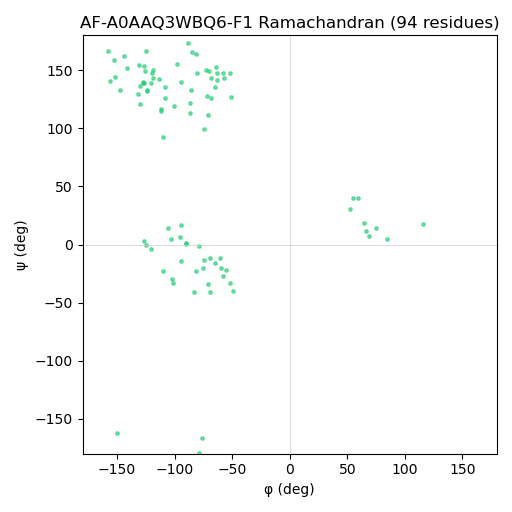 . ILE A 1 94 ? 6.691 -8.860 1.547 1.00 96.44 94 ILE A O 1
ATOM 736 N N . ASN A 1 95 ? 7.891 -7.166 0.666 1.00 95.44 95 ASN A N 1
ATOM 737 C CA . ASN A 1 95 ? 7.335 -7.225 -0.687 1.00 95.44 95 ASN A CA 1
ATOM 738 C C . ASN A 1 95 ? 8.176 -8.145 -1.603 1.00 95.44 95 ASN A C 1
ATOM 740 O O . ASN A 1 95 ? 9.179 -8.703 -1.156 1.00 95.44 95 ASN A O 1
ATOM 744 N N . SER A 1 96 ? 7.704 -8.402 -2.831 1.00 93.31 96 SER A N 1
ATOM 745 C CA . SER A 1 96 ? 8.401 -9.266 -3.808 1.00 93.31 96 SER A CA 1
ATOM 746 C C . SER A 1 96 ? 9.648 -8.613 -4.396 1.00 93.31 96 SER A C 1
ATOM 748 O O . SER A 1 96 ? 9.652 -7.368 -4.528 1.00 93.31 96 SER A O 1
#

Solvent-accessible surface area (backbone atoms only — not comparable to full-atom values): 5733 Å² total; per-residue (Å²): 102,50,77,50,45,85,41,51,56,99,91,36,73,46,46,64,58,37,92,75,34,86,48,54,49,99,84,69,47,61,55,36,32,65,28,35,40,55,41,67,64,66,88,88,70,71,59,44,70,48,76,46,68,38,67,81,39,22,74,84,61,75,73,38,63,40,40,72,41,36,39,36,64,30,65,64,55,62,46,56,65,36,39,78,74,71,59,83,75,51,47,72,56,89,53,109

InterPro domains:
  IPR005247 YbhB/YbcL/LppC-like [cd00865] (3-96)
  IPR008914 Phosphatidylethanolamine-binding protein [PF01161] (27-96)
  IPR036610 PEBP-like superfamily [G3DSA:3.90.280.10] (1-96)
  IPR036610 PEBP-like superfamily [SSF49777] (1-95)

Mean predicted aligned error: 2.46 Å

Secondary structure (DSSP, 8-state):
-EEE-TTEETTEE-GGGSTTSS-B-TTS-B--PPPEEEESPPTT---EEEEEEESGGGGTTTS--EEEEEEEEE-SSEE-TTHHHH--SSEEPPP-

Foldseek 3Di:
DDKDFPLADPRDGDCCAALNHDAADPVSGRQWHTKMFAPPDDPPDQWDKDWDWAPVCCVVVVGDIWTPWIKTQHRHRIDDINCSPVPDRIDTDDTD

Radius of gyration: 14.15 Å; Cα contacts (8 Å, |Δi|>4): 173; chains: 1; bounding box: 38×28×32 Å

Nearest PDB structures (foldseek):
  2evv-assembly2_D  TM=9.022E-01  e=1.713E-06  Helicobacter pylori 26695
  6do3-assembly2_B  TM=2.485E-01  e=8.009E+00  Homo sapiens

pLDDT: mean 97.16, std 1.44, range [92.94, 98.62]

Sequence (96 aa):
MNISSSAIENGYFLDSYGGHGTKFNENGMPTYSIPFKIENAPENTKSYAVILYDIDAFAATKGFPWIHWVISDLTRAELSANESQTALDFTQGINS

Organism: NCBI:txid1834189